Protein AF-A0A7V0NPG9-F1 (afdb_monomer_lite)

Sequence (72 aa):
MEGARRATGVPSVSSTSSPPNPEVPEKKPRRKYTAAYKLRILKEYDACNVPGEIGSLLRREGLYHSNINTWL

pLDDT: mean 74.03, std 17.98, range [41.0, 92.12]

Secondary structure (DSSP, 8-state):
-----------------PPP--SS-SSPPP----HHHHHHHHHHHHH--STTHHHHHHHHHT--HHHHHHH-

Radius of gyration: 24.31 Å; chains: 1; bounding box: 42×34×65 Å

Structure (mmCIF, N/CA/C/O backbone):
data_AF-A0A7V0NPG9-F1
#
_entry.id   AF-A0A7V0NPG9-F1
#
loop_
_atom_site.group_PDB
_atom_site.id
_atom_site.type_symbol
_atom_site.label_atom_id
_atom_site.label_alt_id
_atom_site.label_comp_id
_atom_site.label_asym_id
_atom_site.label_entity_id
_atom_site.label_seq_id
_atom_site.pdbx_PDB_ins_code
_atom_site.Cartn_x
_atom_site.Cartn_y
_atom_site.Cartn_z
_atom_site.occupancy
_atom_site.B_iso_or_equiv
_atom_site.auth_seq_id
_atom_site.auth_comp_id
_atom_site.auth_asym_id
_atom_site.auth_atom_id
_atom_site.pdbx_PDB_model_num
ATOM 1 N N . MET A 1 1 ? 30.568 -3.306 37.425 1.00 45.97 1 MET A N 1
ATOM 2 C CA . MET A 1 1 ? 29.558 -2.856 36.450 1.00 45.97 1 MET A CA 1
ATOM 3 C C . MET A 1 1 ? 28.223 -2.876 37.174 1.00 45.97 1 MET A C 1
ATOM 5 O O . MET A 1 1 ? 27.832 -3.935 37.648 1.00 45.97 1 MET A O 1
ATOM 9 N N . GLU A 1 2 ? 27.677 -1.683 37.419 1.00 48.28 2 GLU A N 1
ATOM 10 C CA . GLU A 1 2 ? 26.433 -1.373 38.152 1.00 48.28 2 GLU A CA 1
ATOM 11 C C . GLU A 1 2 ? 25.273 -2.310 37.776 1.00 48.28 2 GLU A C 1
ATOM 13 O O . GLU A 1 2 ? 25.175 -2.741 36.635 1.00 48.28 2 GLU A O 1
ATOM 18 N N . GLY A 1 3 ? 24.354 -2.705 38.655 1.00 42.16 3 GLY A N 1
ATOM 19 C CA . GLY A 1 3 ? 23.828 -2.036 39.847 1.00 42.16 3 GLY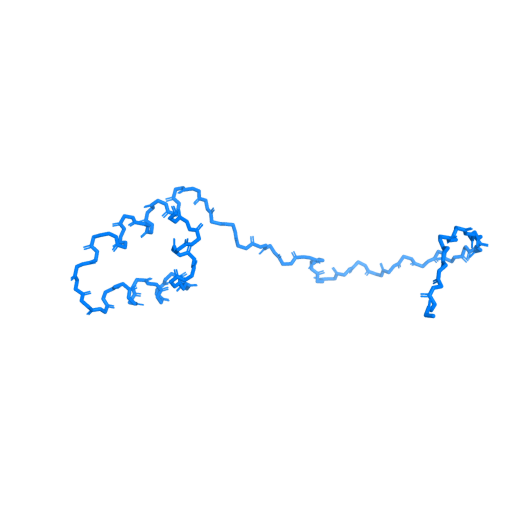 A CA 1
ATOM 20 C C . GLY A 1 3 ? 22.301 -2.044 39.708 1.00 42.16 3 GLY A C 1
ATOM 21 O O . GLY A 1 3 ? 21.736 -1.257 38.971 1.00 42.16 3 GLY A O 1
ATOM 22 N N . ALA A 1 4 ? 21.649 -3.094 40.200 1.00 43.72 4 ALA A N 1
ATOM 23 C CA . ALA A 1 4 ? 20.799 -3.039 41.387 1.00 43.72 4 ALA A CA 1
ATOM 24 C C . ALA A 1 4 ? 19.383 -2.446 41.188 1.00 43.72 4 ALA A C 1
ATOM 26 O O . ALA A 1 4 ? 19.195 -1.294 40.825 1.00 43.72 4 ALA A O 1
ATOM 27 N N . ARG A 1 5 ? 18.424 -3.270 41.635 1.00 43.81 5 ARG A N 1
ATOM 28 C CA . ARG A 1 5 ? 17.247 -2.974 42.474 1.00 43.81 5 ARG A CA 1
ATOM 29 C C . ARG A 1 5 ? 16.080 -2.143 41.915 1.00 43.81 5 ARG A C 1
ATOM 31 O O . ARG A 1 5 ? 16.128 -0.929 41.783 1.00 43.81 5 ARG A O 1
ATOM 38 N N . ARG A 1 6 ? 14.954 -2.859 41.779 1.00 51.34 6 ARG A N 1
ATOM 39 C CA . ARG A 1 6 ? 13.581 -2.361 41.957 1.00 51.34 6 ARG A CA 1
ATOM 40 C C . ARG A 1 6 ? 13.488 -1.476 43.208 1.00 51.34 6 ARG A C 1
ATOM 42 O O . ARG A 1 6 ? 13.960 -1.889 44.266 1.00 51.34 6 ARG A O 1
ATOM 49 N N . ALA A 1 7 ? 12.798 -0.344 43.107 1.00 43.34 7 ALA A N 1
ATOM 50 C CA . ALA A 1 7 ? 12.299 0.396 44.260 1.00 43.34 7 ALA A CA 1
ATOM 51 C C . ALA A 1 7 ? 10.920 0.995 43.941 1.00 43.34 7 ALA A C 1
ATOM 53 O O . ALA A 1 7 ? 10.769 1.779 43.008 1.00 43.34 7 ALA A O 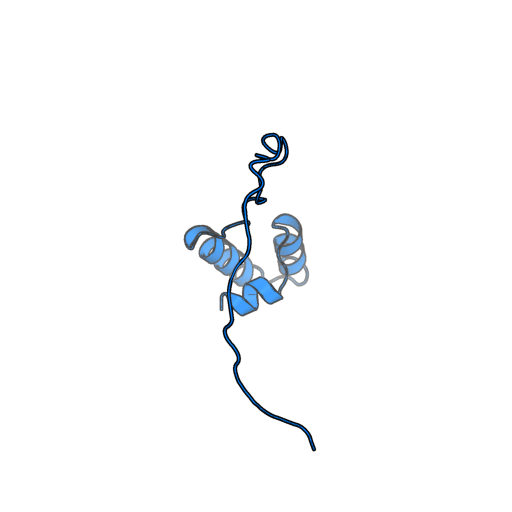1
ATOM 54 N N . THR A 1 8 ? 9.929 0.598 44.735 1.00 49.75 8 THR A N 1
ATOM 55 C CA . THR A 1 8 ? 8.653 1.294 44.928 1.00 49.75 8 THR A CA 1
ATOM 56 C C . THR A 1 8 ? 8.804 2.166 46.176 1.00 49.75 8 THR A C 1
ATOM 58 O O . THR A 1 8 ? 9.367 1.696 47.163 1.00 49.75 8 THR A O 1
ATOM 61 N N . GLY A 1 9 ? 8.275 3.392 46.168 1.00 41.00 9 GLY A N 1
ATOM 62 C CA . GLY A 1 9 ? 8.163 4.239 47.364 1.00 41.00 9 GLY A CA 1
ATOM 63 C C . GLY A 1 9 ? 7.661 5.651 47.025 1.00 41.00 9 GLY A C 1
ATOM 64 O O . GLY A 1 9 ? 8.481 6.470 46.645 1.00 41.00 9 GLY A O 1
ATOM 65 N N . VAL A 1 10 ? 6.349 5.888 46.856 1.00 44.50 10 VAL A N 1
ATOM 66 C CA . VAL A 1 10 ? 5.334 6.388 47.836 1.00 44.50 10 VAL A CA 1
ATOM 67 C C . VAL A 1 10 ? 5.413 7.923 48.102 1.00 44.50 10 VAL A C 1
ATOM 69 O O . VAL A 1 10 ? 6.355 8.554 47.644 1.00 44.50 10 VAL A O 1
ATOM 72 N N . PRO A 1 11 ? 4.385 8.583 48.684 1.00 63.09 11 PRO A N 1
ATOM 73 C CA . PRO A 1 11 ? 3.407 9.435 47.986 1.00 63.09 11 PRO A CA 1
ATOM 74 C C . PRO A 1 11 ? 3.477 10.919 48.431 1.00 63.09 11 PRO A C 1
ATOM 76 O O . PRO A 1 11 ? 4.014 11.205 49.493 1.00 63.09 11 PRO A O 1
ATOM 79 N N . SER A 1 12 ? 2.892 11.882 47.700 1.00 45.19 12 SER A N 1
ATOM 80 C CA . SER A 1 12 ? 2.545 13.187 48.309 1.00 45.19 12 SER A CA 1
ATOM 81 C C . SER A 1 12 ? 1.590 14.048 47.466 1.00 45.19 12 SER A C 1
ATOM 83 O O . SER A 1 12 ? 1.951 14.544 46.407 1.00 45.19 12 SER A O 1
ATOM 85 N N . VAL A 1 13 ? 0.375 14.193 47.999 1.00 42.97 13 VAL A N 1
ATOM 86 C CA . VAL A 1 13 ? -0.547 15.348 48.003 1.00 42.97 13 VAL A CA 1
ATOM 87 C C . VAL A 1 13 ? -0.900 16.112 46.708 1.00 42.97 13 VAL A C 1
ATOM 89 O O . VAL A 1 13 ? -0.124 16.852 46.117 1.00 42.97 13 VAL A O 1
ATOM 92 N N . SER A 1 14 ? -2.190 16.010 46.376 1.00 51.53 14 SER A N 1
ATOM 93 C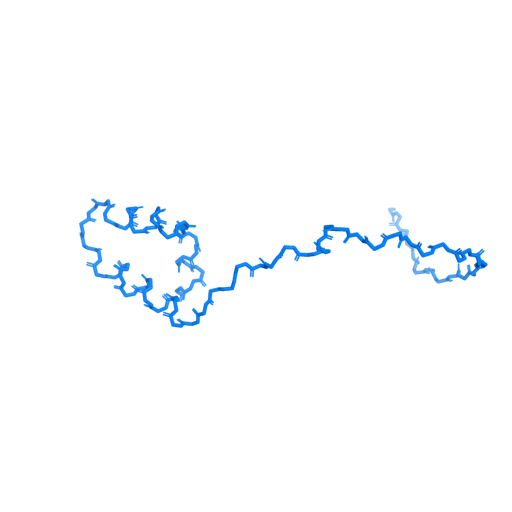 CA . SER A 1 14 ? -3.135 17.122 46.200 1.00 51.53 14 SER A CA 1
ATOM 94 C C . SER A 1 14 ? -2.686 18.367 45.423 1.00 51.53 14 SER A C 1
ATOM 96 O O . SER A 1 14 ? -2.198 19.337 45.993 1.00 51.53 14 SER A O 1
ATOM 98 N N . SER A 1 15 ? -3.066 18.431 44.149 1.00 47.34 15 SER A N 1
ATOM 99 C CA . SER A 1 15 ? -3.550 19.683 43.555 1.00 47.34 15 SER A CA 1
ATOM 100 C C . SER A 1 15 ? -4.580 19.374 42.469 1.00 47.34 15 SER A C 1
ATOM 102 O O . SER A 1 15 ? -4.282 18.882 41.385 1.00 47.34 15 SER A O 1
ATOM 104 N N . THR A 1 16 ? -5.840 19.633 42.804 1.00 51.03 16 THR A N 1
ATOM 105 C CA . THR A 1 16 ? -6.963 19.719 41.875 1.00 51.03 16 THR A CA 1
ATOM 106 C C . THR A 1 16 ? -6.718 20.871 40.905 1.00 51.03 16 THR A C 1
ATOM 108 O O . THR A 1 16 ? -7.012 22.022 41.216 1.00 51.03 16 THR A O 1
ATOM 111 N N . SER A 1 17 ? -6.184 20.568 39.728 1.00 51.06 17 SER A N 1
ATOM 112 C CA . SER A 1 17 ? -6.247 21.460 38.574 1.00 51.06 17 SER A CA 1
ATOM 113 C C . SER A 1 17 ? -6.649 20.613 37.378 1.00 51.06 17 SER A C 1
ATOM 115 O O . SER A 1 17 ? -5.834 19.904 36.792 1.00 51.06 17 SER A O 1
ATOM 117 N N . SER A 1 18 ? -7.951 20.590 37.092 1.00 61.59 18 SER A N 1
ATOM 118 C CA . SER A 1 18 ? -8.461 19.976 35.871 1.00 61.59 18 SER A CA 1
ATOM 119 C C . SER A 1 18 ? -7.962 20.832 34.701 1.00 61.59 18 SER A C 1
ATOM 121 O O . SER A 1 18 ? -8.286 22.023 34.673 1.00 61.59 18 SER A O 1
ATOM 123 N N . PRO A 1 19 ? -7.135 20.301 33.779 1.00 62.16 19 PRO A N 1
ATOM 124 C CA . PRO A 1 19 ? -6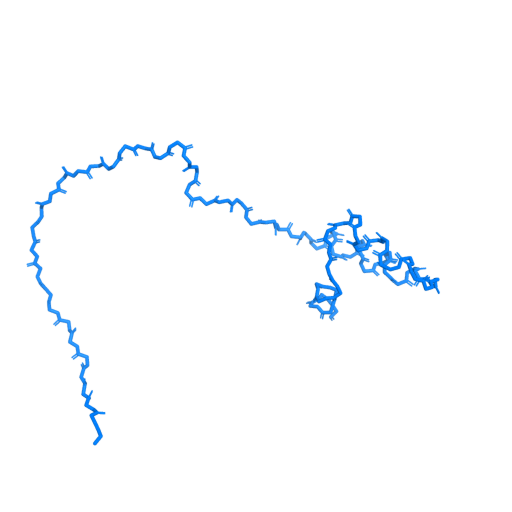.739 21.066 32.607 1.00 62.16 19 PRO A CA 1
ATOM 125 C C . PRO A 1 19 ? -7.996 21.388 31.783 1.00 62.16 19 PRO A C 1
ATOM 127 O O . PRO A 1 19 ? -8.885 20.536 31.685 1.00 62.16 19 PRO A O 1
ATOM 130 N N . PRO A 1 20 ? -8.107 22.599 31.203 1.00 61.19 20 PRO A N 1
ATOM 131 C CA . PRO A 1 20 ? -9.229 22.930 30.336 1.00 61.19 20 PRO A CA 1
ATOM 132 C C . PRO A 1 20 ? -9.310 21.896 29.212 1.00 61.19 20 PRO A C 1
ATOM 134 O O . PRO A 1 20 ? -8.284 21.491 28.663 1.00 61.19 20 PRO A O 1
ATOM 137 N N . ASN A 1 21 ? -10.533 21.446 28.924 1.00 57.44 21 ASN A N 1
ATOM 138 C CA . ASN A 1 21 ? -10.824 20.429 27.921 1.00 57.44 21 ASN A CA 1
ATOM 139 C C . ASN A 1 21 ? -10.060 20.750 26.621 1.00 57.44 21 ASN A C 1
ATOM 141 O O . ASN A 1 21 ? -10.298 21.816 26.047 1.00 57.44 21 ASN A O 1
ATOM 145 N N . PRO A 1 22 ? -9.112 19.904 26.183 1.00 60.28 22 PRO A N 1
ATOM 146 C CA . PRO A 1 22 ? -8.333 20.194 24.994 1.00 60.28 22 PRO A CA 1
ATOM 147 C C . PRO A 1 22 ? -9.273 20.237 23.784 1.00 60.28 22 PRO A C 1
ATOM 149 O O . PRO A 1 22 ? -9.868 19.235 23.402 1.00 60.28 22 PRO A O 1
ATOM 152 N N . GLU A 1 23 ? -9.381 21.407 23.149 1.00 63.94 23 GLU A N 1
ATOM 153 C CA . GLU A 1 23 ? -10.073 21.597 21.861 1.00 63.94 23 GLU A CA 1
ATOM 154 C C . GLU A 1 23 ? -9.468 20.705 20.754 1.00 63.94 23 GLU A C 1
ATOM 156 O O . GLU A 1 23 ? -10.090 20.418 19.732 1.00 63.94 23 GLU A O 1
ATOM 161 N N . VAL A 1 24 ? -8.252 20.203 20.990 1.00 63.06 24 VAL A N 1
ATOM 162 C CA . VAL A 1 24 ? -7.586 19.203 20.166 1.00 63.06 24 VAL A CA 1
ATOM 163 C C . VAL A 1 24 ? -7.977 17.806 20.658 1.00 63.06 24 VAL A C 1
ATOM 165 O O . VAL A 1 24 ? -7.605 17.437 21.774 1.00 63.06 24 VAL A O 1
ATOM 168 N N . PRO A 1 25 ? -8.663 16.981 19.844 1.00 59.81 25 PRO A N 1
ATOM 169 C CA . PRO A 1 25 ? -8.940 15.605 20.226 1.00 59.81 25 PRO A CA 1
ATOM 170 C C . PRO A 1 25 ? -7.622 14.887 20.535 1.00 59.81 25 PRO A C 1
ATOM 172 O O . PRO A 1 25 ? -6.710 14.857 19.707 1.00 59.81 25 PRO A O 1
ATOM 175 N N . GLU A 1 26 ? -7.552 14.279 21.722 1.00 64.56 26 GLU A N 1
ATOM 176 C CA . GLU A 1 26 ? -6.362 13.673 22.349 1.00 64.56 26 GLU A CA 1
ATOM 177 C C . GLU A 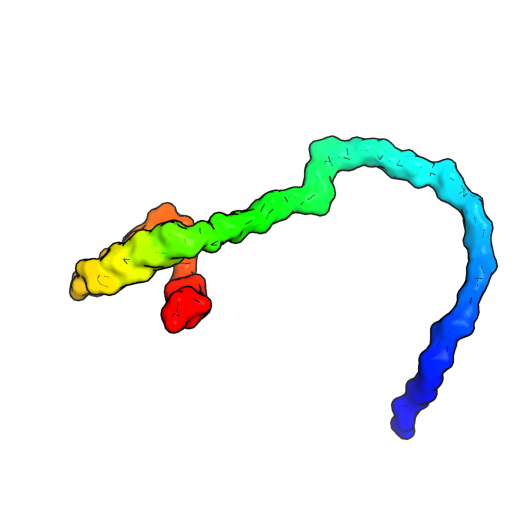1 26 ? -5.633 12.644 21.459 1.00 64.56 26 GLU A C 1
ATOM 179 O O . GLU A 1 26 ? -4.490 12.258 21.706 1.00 64.56 26 GLU A O 1
ATOM 184 N N . LYS A 1 27 ? -6.282 12.170 20.388 1.00 60.53 27 LYS A N 1
ATOM 185 C CA . LYS A 1 27 ? -5.736 11.140 19.513 1.00 60.53 27 LYS A CA 1
ATOM 186 C C . LYS A 1 27 ? -6.299 11.240 18.103 1.00 60.53 27 LYS A C 1
ATOM 188 O O . LYS A 1 27 ? -7.468 10.941 17.865 1.00 60.53 27 LYS A O 1
ATOM 193 N N . LYS A 1 28 ? -5.438 11.562 17.134 1.00 61.09 28 LYS A N 1
ATOM 194 C CA . LYS A 1 28 ? -5.775 11.425 15.711 1.00 61.09 28 LYS A CA 1
ATOM 195 C C . LYS A 1 28 ? -6.212 9.973 15.449 1.00 61.09 28 LYS A C 1
ATOM 197 O O . LYS A 1 28 ? -5.460 9.053 15.800 1.00 61.09 28 LYS A O 1
ATOM 202 N N . PRO A 1 29 ? -7.392 9.727 14.850 1.00 70.31 29 PRO A N 1
ATOM 203 C CA . PRO A 1 29 ? -7.815 8.374 14.526 1.00 70.31 29 PRO A CA 1
ATOM 204 C C . PRO A 1 29 ? -6.773 7.746 13.601 1.00 70.31 29 PRO A C 1
ATOM 206 O O . PRO A 1 29 ? -6.455 8.267 12.530 1.00 70.31 29 PRO A O 1
ATOM 209 N N . ARG A 1 30 ? -6.191 6.628 14.042 1.00 74.56 30 ARG A N 1
ATOM 210 C CA . ARG A 1 30 ? -5.266 5.856 13.211 1.00 74.56 30 ARG A CA 1
ATOM 211 C C . ARG A 1 30 ? -6.058 5.302 12.030 1.00 74.56 30 ARG A C 1
ATOM 213 O O . ARG A 1 30 ? -7.098 4.680 12.241 1.00 74.56 30 ARG A O 1
ATOM 220 N N . ARG A 1 31 ? -5.571 5.519 10.804 1.00 79.56 31 ARG A N 1
ATOM 221 C CA . ARG A 1 31 ? -6.177 4.964 9.585 1.00 79.56 31 ARG A CA 1
ATOM 222 C C . ARG A 1 31 ? -6.199 3.439 9.722 1.00 79.56 31 ARG A C 1
ATOM 224 O O . ARG A 1 31 ? -5.149 2.807 9.803 1.00 79.56 31 ARG A O 1
ATOM 231 N N . LYS A 1 32 ? -7.397 2.860 9.826 1.00 81.19 32 LYS A N 1
ATOM 232 C CA . LYS A 1 32 ? -7.600 1.409 9.887 1.00 81.19 32 LYS A CA 1
ATOM 233 C C . LYS A 1 32 ? -7.880 0.908 8.477 1.00 81.19 32 LYS A C 1
ATOM 235 O O . LYS A 1 32 ? -8.837 1.349 7.850 1.00 81.19 32 LYS A O 1
ATOM 240 N N . TYR A 1 33 ? -7.067 -0.024 7.998 1.00 86.19 33 TYR A N 1
ATOM 241 C CA . TYR A 1 33 ? -7.340 -0.737 6.754 1.00 86.19 33 TYR A CA 1
ATOM 242 C C . TYR A 1 33 ? -8.219 -1.943 7.067 1.00 86.19 33 TYR A C 1
ATOM 244 O O . TYR A 1 33 ? -7.792 -2.859 7.776 1.00 86.19 33 TYR A O 1
ATOM 252 N N . THR A 1 34 ? -9.457 -1.926 6.577 1.00 89.88 34 THR A N 1
ATOM 253 C CA . THR A 1 34 ? -10.370 -3.067 6.702 1.00 89.88 34 THR A CA 1
ATOM 254 C C . THR A 1 34 ? -9.842 -4.251 5.890 1.00 89.88 34 THR A C 1
ATOM 256 O O . THR A 1 34 ? -9.098 -4.068 4.926 1.00 89.88 34 THR A O 1
ATOM 259 N N . ALA A 1 35 ? -10.228 -5.477 6.253 1.00 89.88 35 ALA A N 1
ATOM 260 C CA . ALA A 1 35 ? -9.834 -6.669 5.496 1.00 89.88 35 ALA A CA 1
ATOM 261 C C . ALA A 1 35 ? -10.284 -6.583 4.025 1.00 89.88 35 ALA A C 1
ATOM 263 O O . ALA A 1 35 ? -9.499 -6.859 3.124 1.00 89.88 35 ALA A O 1
ATOM 264 N N . ALA A 1 36 ? -11.504 -6.090 3.780 1.00 89.88 36 ALA A N 1
ATOM 265 C CA . ALA A 1 36 ? -12.022 -5.857 2.434 1.00 89.88 36 ALA A CA 1
ATOM 266 C C . ALA A 1 36 ? -11.167 -4.860 1.632 1.00 89.88 36 ALA A C 1
ATOM 268 O O . ALA A 1 36 ? -10.907 -5.086 0.452 1.00 89.88 36 ALA A O 1
ATOM 269 N N . TYR A 1 37 ? -10.688 -3.785 2.271 1.00 91.69 37 TYR A N 1
ATOM 270 C CA . TYR A 1 37 ? -9.793 -2.828 1.623 1.00 91.69 37 TYR A CA 1
ATOM 271 C C . TYR A 1 37 ? -8.470 -3.489 1.231 1.00 91.69 37 TYR A C 1
ATOM 273 O O . TYR A 1 37 ? -8.063 -3.395 0.079 1.00 91.69 37 TYR A O 1
ATOM 281 N N . LYS A 1 38 ? -7.835 -4.223 2.153 1.00 91.00 38 LYS A N 1
ATOM 282 C CA . LYS A 1 38 ? -6.575 -4.929 1.869 1.00 91.00 38 LYS A CA 1
ATOM 283 C C . LYS A 1 38 ? -6.724 -5.917 0.711 1.00 91.00 38 LYS A C 1
ATOM 285 O O . LYS A 1 38 ? -5.905 -5.899 -0.197 1.00 91.00 38 LYS A O 1
ATOM 290 N N . LEU A 1 39 ? -7.795 -6.714 0.706 1.00 92.12 39 LEU A N 1
ATOM 291 C CA . LEU A 1 39 ? -8.081 -7.674 -0.367 1.00 92.12 39 LEU A CA 1
ATOM 292 C C . LEU A 1 39 ? -8.282 -6.991 -1.721 1.00 92.12 39 LEU A C 1
ATOM 294 O O . LEU A 1 39 ? -7.764 -7.470 -2.726 1.00 92.12 39 LEU A O 1
ATOM 298 N N . ARG A 1 40 ? -8.992 -5.856 -1.756 1.00 91.94 40 ARG A N 1
ATOM 299 C CA . ARG A 1 40 ? -9.139 -5.067 -2.984 1.00 91.94 40 ARG A CA 1
ATOM 300 C C . ARG A 1 40 ? -7.780 -4.610 -3.509 1.00 91.94 40 ARG A C 1
ATOM 302 O O . ARG A 1 40 ? -7.514 -4.782 -4.693 1.00 91.94 40 ARG A O 1
ATOM 309 N N . ILE A 1 41 ? -6.931 -4.061 -2.639 1.00 90.81 41 ILE A N 1
ATOM 310 C CA . ILE A 1 41 ? -5.605 -3.585 -3.043 1.00 90.81 41 ILE A CA 1
ATOM 311 C C . ILE A 1 41 ? -4.717 -4.740 -3.508 1.00 90.81 41 ILE A C 1
ATOM 313 O O . ILE A 1 41 ? -4.046 -4.590 -4.520 1.00 90.81 41 ILE A O 1
ATOM 317 N N . LEU A 1 42 ? -4.736 -5.889 -2.828 1.00 90.19 42 LEU A N 1
ATOM 318 C CA . LEU A 1 42 ? -3.976 -7.073 -3.247 1.00 90.19 42 LEU A CA 1
ATOM 319 C C . LEU A 1 42 ? -4.441 -7.593 -4.611 1.00 90.19 42 LEU A C 1
ATOM 321 O O . LEU A 1 42 ? -3.609 -7.931 -5.443 1.00 90.19 42 LEU A O 1
ATOM 325 N N . LYS A 1 43 ? -5.753 -7.588 -4.875 1.00 92.06 43 LYS A N 1
ATOM 326 C CA . LYS A 1 43 ? -6.301 -7.971 -6.181 1.00 92.06 43 LYS A CA 1
ATOM 327 C C . LYS A 1 43 ? -5.905 -6.993 -7.289 1.00 92.06 43 LYS A C 1
ATOM 329 O O . LYS A 1 43 ? -5.569 -7.431 -8.380 1.00 92.06 43 LYS A O 1
ATOM 334 N N . GLU A 1 44 ? -5.954 -5.684 -7.033 1.00 90.44 44 GLU A N 1
ATOM 335 C CA . GLU A 1 44 ? -5.485 -4.693 -8.014 1.00 90.44 44 GLU A CA 1
ATOM 336 C C . GLU A 1 44 ? -3.965 -4.791 -8.219 1.00 90.44 44 GLU A C 1
ATOM 338 O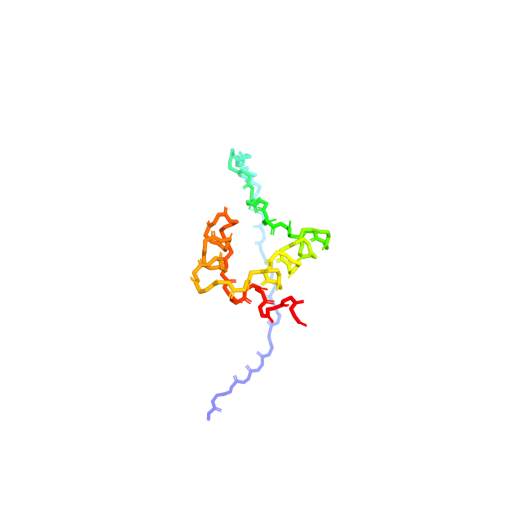 O . GLU A 1 44 ? -3.507 -4.696 -9.350 1.00 90.44 44 GLU A O 1
ATOM 343 N N . TYR A 1 45 ? -3.195 -5.060 -7.161 1.00 90.06 45 TYR A N 1
ATOM 344 C CA . TYR A 1 45 ? -1.750 -5.281 -7.239 1.00 90.06 45 TYR A CA 1
ATOM 345 C C . TYR A 1 45 ? -1.395 -6.510 -8.093 1.00 90.06 45 TYR A C 1
ATOM 347 O O . TYR A 1 45 ? -0.487 -6.422 -8.911 1.00 90.06 45 TYR A O 1
ATOM 355 N N . ASP A 1 46 ? -2.122 -7.619 -7.934 1.00 88.88 46 ASP A N 1
ATOM 356 C CA . ASP A 1 46 ? -1.966 -8.844 -8.737 1.00 88.88 46 ASP A CA 1
ATOM 357 C C . ASP A 1 46 ? -2.406 -8.649 -10.200 1.00 88.88 46 ASP A C 1
ATOM 359 O O . ASP A 1 46 ? -1.792 -9.170 -11.128 1.00 88.88 46 ASP A O 1
ATOM 363 N N . ALA A 1 47 ? -3.437 -7.829 -10.430 1.00 90.25 47 ALA A N 1
ATOM 364 C CA . ALA A 1 47 ? -3.902 -7.493 -11.775 1.00 90.25 47 ALA A CA 1
ATOM 365 C C . ALA A 1 47 ? -2.934 -6.572 -12.544 1.00 90.25 47 ALA A C 1
ATOM 367 O O . ALA A 1 47 ? -2.933 -6.578 -13.779 1.00 90.25 47 ALA A O 1
ATOM 368 N N . CYS A 1 48 ? -2.116 -5.779 -11.845 1.00 87.56 48 CYS A N 1
ATOM 369 C CA . CYS A 1 48 ? -1.122 -4.908 -12.465 1.00 87.56 48 CYS A CA 1
ATOM 370 C C . CYS A 1 48 ? 0.030 -5.729 -13.067 1.00 87.56 48 CYS A C 1
ATOM 372 O O . CYS A 1 48 ? 0.941 -6.158 -12.363 1.00 87.56 48 CYS A O 1
ATOM 374 N N . ASN A 1 49 ? 0.027 -5.874 -14.392 1.00 82.00 49 ASN A N 1
ATOM 375 C CA . ASN A 1 49 ? 1.073 -6.583 -15.137 1.00 82.00 49 ASN A CA 1
ATOM 376 C C . ASN A 1 49 ? 2.043 -5.633 -15.859 1.00 82.00 49 ASN A C 1
ATOM 378 O O . ASN A 1 49 ? 3.092 -6.067 -16.337 1.00 82.00 49 ASN A O 1
ATOM 382 N N . VAL A 1 50 ? 1.722 -4.336 -15.940 1.00 86.56 50 VAL A N 1
ATOM 383 C CA . VAL A 1 50 ? 2.567 -3.349 -16.616 1.00 86.56 50 VAL A CA 1
ATOM 384 C C . VAL A 1 50 ? 3.514 -2.677 -15.614 1.00 86.56 50 VAL A C 1
ATOM 386 O O . VAL A 1 50 ? 3.090 -2.245 -14.531 1.00 86.56 50 VAL A O 1
ATOM 389 N N . PRO A 1 51 ? 4.805 -2.516 -15.959 1.00 78.62 51 PRO A N 1
ATOM 390 C CA . PRO A 1 51 ? 5.736 -1.759 -15.134 1.00 78.62 51 PRO A CA 1
ATOM 391 C C . PRO A 1 51 ? 5.245 -0.315 -14.955 1.00 78.62 51 PRO A C 1
ATOM 393 O O . PRO A 1 51 ? 5.065 0.427 -15.915 1.00 78.62 51 PRO A O 1
ATOM 396 N N . GLY A 1 52 ? 5.037 0.088 -13.700 1.00 83.62 52 GLY A N 1
ATOM 397 C CA . GLY A 1 52 ? 4.591 1.436 -13.329 1.00 83.62 52 GLY A CA 1
ATOM 398 C C . GLY A 1 52 ? 3.127 1.538 -12.894 1.00 83.62 52 GLY A C 1
ATOM 399 O O . GLY A 1 52 ? 2.806 2.446 -12.123 1.00 83.62 52 GLY A O 1
ATOM 400 N N . GLU A 1 53 ? 2.265 0.585 -13.264 1.00 87.94 53 GLU A N 1
ATOM 401 C CA . GLU A 1 53 ? 0.868 0.557 -12.801 1.00 87.94 53 GLU A CA 1
ATOM 402 C C . GLU A 1 53 ? 0.776 0.328 -11.295 1.00 87.94 53 GLU A C 1
ATOM 404 O O . GLU A 1 53 ? 0.080 1.070 -10.605 1.00 87.94 53 GLU A O 1
ATOM 409 N N . ILE A 1 54 ? 1.578 -0.604 -10.767 1.00 89.12 54 ILE A N 1
ATOM 410 C CA . ILE A 1 54 ? 1.707 -0.845 -9.322 1.00 89.12 54 ILE A CA 1
ATOM 411 C C . ILE A 1 54 ? 2.062 0.459 -8.595 1.00 89.12 54 ILE A C 1
ATOM 413 O O . ILE A 1 54 ? 1.452 0.816 -7.590 1.00 89.12 54 ILE A O 1
ATOM 417 N N . GLY A 1 55 ? 3.034 1.211 -9.119 1.00 88.88 55 GLY A N 1
ATOM 418 C CA . GLY A 1 55 ? 3.448 2.487 -8.534 1.00 88.88 55 GLY A CA 1
ATOM 419 C C . GLY A 1 55 ? 2.352 3.554 -8.599 1.00 88.88 55 GLY A C 1
ATOM 420 O O . GLY A 1 55 ? 2.198 4.328 -7.656 1.00 88.88 55 GLY A O 1
ATOM 421 N N . SER A 1 56 ? 1.578 3.589 -9.686 1.00 91.06 56 SER A N 1
ATOM 422 C CA . SER A 1 56 ? 0.430 4.489 -9.849 1.00 91.06 56 SER A CA 1
ATOM 423 C C . SER A 1 56 ? -0.696 4.160 -8.862 1.00 91.06 56 SER A C 1
ATOM 425 O O . SER A 1 56 ? -1.165 5.046 -8.144 1.00 91.06 56 SER A O 1
ATOM 427 N N . LEU A 1 57 ? -1.054 2.877 -8.744 1.00 90.12 57 LEU A N 1
ATOM 428 C CA . LEU A 1 57 ? -2.038 2.360 -7.791 1.00 90.12 57 LEU A CA 1
ATOM 429 C C . LEU A 1 57 ? -1.655 2.726 -6.352 1.00 90.12 57 LEU A C 1
ATOM 431 O O . LEU A 1 57 ? -2.451 3.309 -5.618 1.00 90.12 57 LEU A O 1
ATOM 435 N N . LEU A 1 58 ? -0.412 2.439 -5.963 1.00 90.44 58 LEU A N 1
ATOM 436 C CA . LEU A 1 58 ? 0.088 2.721 -4.620 1.00 90.44 58 LEU A CA 1
ATOM 437 C C . LEU A 1 58 ? 0.092 4.224 -4.307 1.00 90.44 58 LEU A C 1
ATOM 439 O O . LEU A 1 58 ? -0.342 4.621 -3.226 1.00 90.44 58 LEU A O 1
ATOM 443 N N . ARG A 1 59 ? 0.500 5.076 -5.258 1.00 91.25 59 ARG A N 1
ATOM 444 C CA . ARG A 1 59 ? 0.458 6.541 -5.088 1.00 91.25 59 ARG A CA 1
ATOM 445 C C . ARG A 1 59 ? -0.967 7.073 -4.957 1.00 91.25 59 ARG A C 1
ATOM 447 O O . ARG A 1 59 ? -1.190 7.941 -4.118 1.00 91.25 59 ARG A O 1
ATOM 454 N N . ARG A 1 60 ? -1.922 6.540 -5.729 1.00 89.69 60 ARG A N 1
ATOM 455 C CA . ARG A 1 60 ? -3.348 6.909 -5.646 1.00 89.69 60 ARG A CA 1
ATOM 456 C C . ARG A 1 60 ? -3.936 6.596 -4.271 1.00 89.69 60 ARG A C 1
ATOM 458 O O . ARG A 1 60 ? -4.673 7.403 -3.717 1.00 89.69 60 ARG A O 1
ATOM 465 N N . GLU A 1 61 ? -3.574 5.449 -3.707 1.00 89.25 61 GLU A N 1
ATOM 466 C CA . GLU A 1 61 ? -4.078 4.997 -2.404 1.00 89.25 61 GLU A CA 1
ATOM 467 C C . GLU A 1 61 ? -3.298 5.579 -1.205 1.00 89.25 61 GLU A C 1
ATOM 469 O O . GLU A 1 61 ? -3.763 5.534 -0.054 1.00 89.25 61 GLU A O 1
ATOM 474 N N . GLY A 1 62 ? -2.117 6.153 -1.465 1.00 89.69 62 GLY A N 1
ATOM 475 C CA . GLY A 1 62 ? -1.169 6.615 -0.447 1.00 89.69 62 GLY A CA 1
ATOM 476 C C . GLY A 1 62 ? -0.490 5.459 0.291 1.00 89.69 62 GLY A C 1
ATOM 477 O O . GLY A 1 62 ? -0.192 5.568 1.482 1.00 89.69 62 GLY A O 1
ATOM 478 N N . LEU A 1 63 ? -0.309 4.331 -0.394 1.00 88.56 63 LEU A N 1
ATOM 479 C CA . LEU A 1 63 ? 0.304 3.118 0.126 1.00 88.56 63 LEU A CA 1
ATOM 480 C C . LEU A 1 63 ? 1.746 2.997 -0.365 1.00 88.56 63 LEU A C 1
ATOM 482 O O . LEU A 1 63 ? 2.119 3.494 -1.423 1.00 88.56 63 LEU A O 1
ATOM 486 N N . TYR A 1 64 ? 2.556 2.290 0.413 1.00 89.88 64 TYR A N 1
ATOM 487 C CA . TYR A 1 64 ? 3.913 1.909 0.032 1.00 89.88 64 TYR A CA 1
ATOM 488 C C . TYR A 1 64 ? 3.996 0.402 -0.154 1.00 89.88 64 TYR A C 1
ATOM 490 O O . TYR A 1 64 ? 3.226 -0.339 0.457 1.00 89.88 64 TYR A O 1
ATOM 498 N N . HIS A 1 65 ? 4.980 -0.052 -0.928 1.00 85.94 65 HIS A N 1
ATOM 499 C CA . HIS A 1 65 ? 5.243 -1.477 -1.154 1.00 85.94 65 HIS A CA 1
ATOM 500 C C . HIS A 1 65 ? 5.425 -2.262 0.159 1.00 85.94 65 HIS A C 1
ATOM 502 O O . HIS A 1 65 ? 4.969 -3.392 0.280 1.00 85.94 65 HIS A O 1
ATOM 508 N N . SER A 1 66 ? 5.959 -1.613 1.201 1.00 87.56 66 SER A N 1
ATOM 509 C CA . SER A 1 66 ? 6.034 -2.160 2.562 1.00 87.56 66 SER A CA 1
ATOM 510 C C . SER A 1 66 ? 4.675 -2.537 3.162 1.00 87.56 66 SER A C 1
ATOM 512 O O . SER A 1 66 ? 4.592 -3.517 3.893 1.00 87.56 66 SER A O 1
ATOM 514 N N . ASN A 1 67 ? 3.600 -1.808 2.843 1.00 89.38 67 ASN A N 1
ATOM 515 C CA . ASN A 1 67 ? 2.251 -2.141 3.309 1.00 89.38 67 ASN A CA 1
ATOM 516 C C . ASN A 1 67 ? 1.765 -3.428 2.648 1.00 89.38 67 ASN A C 1
ATOM 518 O O . ASN A 1 67 ? 1.209 -4.277 3.333 1.00 89.38 67 ASN A O 1
ATOM 522 N N . ILE A 1 68 ? 2.023 -3.576 1.345 1.00 89.31 68 ILE A N 1
ATOM 523 C CA . ILE A 1 68 ? 1.654 -4.769 0.579 1.00 89.31 68 ILE A CA 1
ATOM 524 C C . ILE A 1 68 ? 2.411 -5.987 1.106 1.00 89.31 68 ILE A C 1
ATOM 526 O O . ILE A 1 68 ? 1.777 -6.969 1.467 1.00 89.31 68 ILE A O 1
ATOM 530 N N . ASN A 1 69 ? 3.733 -5.884 1.277 1.00 88.69 69 ASN A N 1
ATOM 531 C CA . ASN A 1 69 ? 4.545 -6.946 1.886 1.00 88.69 69 ASN A CA 1
ATOM 532 C C . ASN A 1 69 ? 4.152 -7.280 3.332 1.00 88.69 69 ASN A C 1
ATOM 534 O O . ASN A 1 69 ? 4.415 -8.381 3.784 1.00 88.69 69 ASN A O 1
ATOM 538 N N . THR A 1 70 ? 3.545 -6.347 4.071 1.00 88.50 70 THR A N 1
ATOM 539 C CA . THR A 1 70 ? 3.024 -6.620 5.424 1.00 88.50 70 THR A CA 1
ATOM 540 C C . THR A 1 70 ? 1.667 -7.341 5.387 1.00 88.50 70 THR A C 1
ATOM 542 O O . THR A 1 70 ? 1.209 -7.840 6.413 1.00 88.50 70 THR A O 1
ATOM 545 N N . TRP A 1 71 ? 0.957 -7.308 4.254 1.00 88.06 71 TRP A N 1
ATOM 546 C CA . TRP A 1 71 ? -0.363 -7.931 4.089 1.00 88.06 71 TRP A CA 1
ATOM 547 C C . TRP A 1 71 ? -0.329 -9.248 3.311 1.00 88.06 71 TRP A C 1
ATOM 549 O O . TRP A 1 71 ? -1.306 -9.991 3.411 1.00 88.06 71 TRP A O 1
ATOM 559 N N . LEU A 1 72 ? 0.737 -9.490 2.541 1.00 75.94 72 LEU A N 1
ATOM 560 C CA . LEU A 1 72 ? 1.138 -10.816 2.062 1.00 75.94 72 LEU A CA 1
ATOM 561 C C . LEU A 1 72 ? 1.506 -11.712 3.251 1.00 75.94 72 LEU A C 1
ATOM 563 O O . LEU A 1 72 ? 1.130 -12.902 3.197 1.00 75.94 72 LEU A O 1
#

Foldseek 3Di:
DDDDDDDDDDDDDDDPDDDPDPPDDPDDPDDDQDPVNLVVLLVQCVVPPDPCSNVVSCVVVVHDVVVNVVSD